Protein AF-A0A060BSV0-F1 (afdb_monomer_lite)

pLDDT: mean 93.33, std 7.47, range [52.94, 98.19]

Sequence (159 aa):
SFEEQTAQYWREWSRRLAVPLEWQEAVIRAAITLKLCTYEETGAIVAAMTTSIPEAAGSGRNWDYRYCWLRDAFFVVRALNSLAEVETMETYLRYLSNIVREVDGEHMQPVYGIGRETHLIERTIDHLPGYRGMGPVRVGNQAYEHFQHDVYGNVVLGA

Foldseek 3Di:
DVVVVVVVVLVVVLVQWQADPPPRVVLSVVLVLQVVQAPQVQLAGFQHPDFQDAPDPQPQNTGGRNWHQLVSLLVSCVSRVVRVNCSSLVSNLNNVVVQCVVCVPPARFRIAHSVRHLDQDKDWDVPDCTDVSRDGTIGGDPSSPDRDPCSVVSNVVSD

Organism: NCBI:txid314008

Radius of gyration: 17.32 Å; chains: 1; bounding box: 43×39×41 Å

Secondary structure (DSSP, 8-state):
-HHHHHHHHHHHHHHTS---STTHHHHHHHHHHHHHTEETTTTEE-S-S-BS--SSTTS----B--SEEHHHHHHHHHHHHTTT--HHHHHHHHHHHHHHHHHTTSPPPSEE-TT--S----EE-TTS--BTTB---EES-GGGG---TTHHHHHHHH-

Structure (mmCIF, N/CA/C/O backbone):
data_AF-A0A060BSV0-F1
#
_entry.id   AF-A0A060BSV0-F1
#
loop_
_atom_site.group_PDB
_atom_site.id
_atom_site.type_symbol
_atom_site.label_atom_id
_atom_site.label_alt_id
_atom_site.label_comp_id
_atom_site.label_asym_id
_atom_site.label_entity_id
_atom_site.label_seq_id
_atom_site.pdbx_PDB_ins_code
_atom_site.Cartn_x
_atom_site.Cartn_y
_atom_site.Cartn_z
_atom_site.occupancy
_atom_site.B_iso_or_equiv
_atom_site.auth_seq_id
_atom_site.auth_comp_id
_atom_site.auth_asym_id
_atom_site.auth_atom_id
_atom_site.pdbx_PDB_model_num
ATOM 1 N N . SER A 1 1 ? -7.191 -17.184 23.109 1.00 94.88 1 SER A N 1
ATOM 2 C CA . SER A 1 1 ? -6.752 -17.771 21.822 1.00 94.88 1 SER A CA 1
ATOM 3 C C . SER A 1 1 ? -6.048 -16.703 20.984 1.00 94.88 1 SER A C 1
ATOM 5 O O . SER A 1 1 ? -6.091 -15.535 21.358 1.00 94.88 1 SER A O 1
ATOM 7 N N . PHE A 1 2 ? -5.396 -17.067 19.871 1.00 96.06 2 PHE A N 1
ATOM 8 C CA . PHE A 1 2 ? -4.847 -16.076 18.928 1.00 96.06 2 PHE A CA 1
ATOM 9 C C . PHE A 1 2 ? -5.951 -15.155 18.381 1.00 96.06 2 PHE A C 1
ATOM 11 O O . PHE A 1 2 ? -5.791 -13.943 18.364 1.00 96.06 2 PHE A O 1
ATOM 18 N N . GLU A 1 3 ? -7.114 -15.725 18.057 1.00 97.56 3 GLU A N 1
ATOM 19 C CA . GLU A 1 3 ? -8.305 -14.981 17.635 1.00 97.56 3 GLU A CA 1
ATOM 20 C C . GLU A 1 3 ? -8.728 -13.909 18.654 1.00 97.56 3 GLU A C 1
ATOM 22 O O . GLU A 1 3 ? -8.953 -12.761 18.277 1.00 97.56 3 GLU A O 1
ATOM 27 N N . GLU A 1 4 ? -8.797 -14.248 19.946 1.00 97.94 4 GLU A N 1
ATOM 28 C CA . GLU A 1 4 ? -9.152 -13.290 21.003 1.00 97.94 4 GLU A CA 1
ATOM 29 C C . GLU A 1 4 ? -8.138 -12.145 21.101 1.00 97.94 4 GLU A C 1
ATOM 31 O O . GLU A 1 4 ? -8.541 -10.991 21.237 1.00 97.94 4 GLU A O 1
ATOM 36 N N . GLN A 1 5 ? -6.840 -12.447 20.981 1.00 98.12 5 GLN A N 1
ATOM 37 C CA . GLN A 1 5 ? -5.776 -11.439 20.991 1.00 98.12 5 GLN A CA 1
ATOM 38 C C . GLN A 1 5 ? -5.871 -10.520 19.769 1.00 98.12 5 GLN A C 1
ATOM 40 O O . GLN A 1 5 ? -5.813 -9.300 19.913 1.00 98.12 5 GLN A O 1
ATOM 45 N N . THR A 1 6 ? -6.096 -11.078 18.574 1.00 96.75 6 THR A N 1
ATOM 46 C CA . THR A 1 6 ? -6.321 -10.298 17.350 1.00 96.75 6 THR A CA 1
ATOM 47 C C . THR A 1 6 ? -7.559 -9.409 17.480 1.00 96.75 6 THR A C 1
ATOM 49 O O . THR A 1 6 ? -7.508 -8.221 17.160 1.00 96.75 6 THR A O 1
ATOM 52 N N . ALA A 1 7 ? -8.671 -9.942 17.990 1.00 97.38 7 ALA A N 1
ATOM 53 C CA . ALA A 1 7 ? -9.895 -9.172 18.191 1.00 97.38 7 ALA A CA 1
ATOM 54 C C . ALA A 1 7 ? -9.712 -8.058 19.233 1.00 97.38 7 ALA A C 1
ATOM 56 O O . ALA A 1 7 ? -10.242 -6.960 19.061 1.00 97.38 7 ALA A O 1
ATOM 57 N N . GLN A 1 8 ? -8.970 -8.325 20.310 1.00 98.12 8 GLN A N 1
ATOM 58 C CA . GLN A 1 8 ? -8.645 -7.330 21.326 1.00 98.12 8 GLN A CA 1
ATOM 59 C C . GLN A 1 8 ? -7.783 -6.204 20.748 1.00 98.12 8 GLN A C 1
ATOM 61 O O . GLN A 1 8 ? -8.163 -5.044 20.898 1.00 98.12 8 GLN A O 1
ATOM 66 N N . TYR A 1 9 ? -6.712 -6.535 20.022 1.00 96.88 9 TYR A N 1
ATOM 67 C CA . TYR A 1 9 ? -5.843 -5.559 19.359 1.00 96.88 9 TYR A CA 1
ATOM 68 C C . TYR A 1 9 ? -6.644 -4.587 18.487 1.00 96.88 9 TYR A C 1
ATOM 70 O O . TYR A 1 9 ? -6.550 -3.373 18.659 1.00 96.88 9 TYR A O 1
ATOM 78 N N . TRP A 1 10 ? -7.498 -5.105 17.596 1.00 97.31 10 TRP A N 1
ATOM 79 C CA . TRP A 1 10 ? -8.274 -4.254 16.690 1.00 97.31 10 TRP A CA 1
ATOM 80 C C . TRP A 1 10 ? -9.298 -3.386 17.418 1.00 97.31 10 TRP A C 1
ATOM 82 O O . TRP A 1 10 ? -9.489 -2.233 17.036 1.00 97.31 10 TRP A O 1
ATOM 92 N N . ARG A 1 11 ? -9.920 -3.897 18.490 1.00 96.69 11 ARG A N 1
ATOM 93 C CA . ARG A 1 11 ? -10.840 -3.113 19.332 1.00 96.69 11 ARG A CA 1
ATOM 94 C C . ARG A 1 11 ? -10.115 -2.006 20.090 1.00 96.69 11 ARG A C 1
ATOM 96 O O . ARG A 1 11 ? -10.651 -0.910 20.226 1.00 96.69 11 ARG A O 1
ATOM 103 N N . GLU A 1 12 ? -8.931 -2.284 20.622 1.00 97.00 12 GLU A N 1
ATOM 104 C CA . GLU A 1 12 ? -8.119 -1.294 21.332 1.00 97.00 12 GLU A CA 1
ATOM 105 C C . GLU A 1 12 ? -7.583 -0.230 20.380 1.00 97.00 12 GLU A C 1
ATOM 107 O O . GLU A 1 12 ? -7.690 0.959 20.675 1.00 97.00 12 GLU A O 1
ATOM 112 N N . TRP A 1 13 ? -7.085 -0.638 19.214 1.00 96.56 13 TRP A N 1
ATOM 113 C CA . TRP A 1 13 ? -6.646 0.282 18.173 1.00 96.56 13 TRP A CA 1
ATOM 114 C C . TRP A 1 13 ? -7.796 1.181 17.702 1.00 96.56 13 TRP A C 1
ATOM 116 O O . TRP A 1 13 ? -7.666 2.403 17.744 1.00 96.56 13 TRP A O 1
ATOM 126 N N . SER A 1 14 ? -8.963 0.615 17.364 1.00 96.44 14 SER A N 1
ATOM 127 C CA . SER A 1 14 ? -10.099 1.406 16.872 1.00 96.44 14 SER A CA 1
ATOM 128 C C . SER A 1 14 ? -10.653 2.380 17.917 1.00 96.44 14 SER A C 1
ATOM 130 O O . SER A 1 14 ? -11.161 3.435 17.555 1.00 96.44 14 SER A O 1
ATOM 132 N N . ARG A 1 15 ? -10.558 2.054 19.217 1.00 95.25 15 ARG A N 1
ATOM 133 C CA . ARG A 1 15 ? -10.989 2.939 20.320 1.00 95.25 15 ARG A CA 1
ATOM 134 C C . ARG A 1 15 ? -10.141 4.202 20.459 1.00 95.25 15 ARG A C 1
ATOM 136 O O . ARG A 1 15 ? -10.609 5.158 21.066 1.00 95.25 15 ARG A O 1
ATOM 143 N N . ARG A 1 16 ? -8.907 4.199 19.948 1.00 95.25 16 ARG A N 1
ATOM 144 C CA . ARG A 1 16 ? -8.011 5.364 19.988 1.00 95.25 16 ARG A CA 1
ATOM 145 C C . ARG A 1 16 ? -8.273 6.356 18.856 1.00 95.25 16 ARG A C 1
ATOM 147 O O . ARG A 1 16 ? -7.746 7.461 18.908 1.00 95.25 16 ARG A O 1
ATOM 154 N N . LEU A 1 17 ? -9.061 5.969 17.852 1.00 96.62 17 LEU A N 1
ATOM 155 C CA . LEU A 1 17 ? -9.355 6.815 16.702 1.00 96.62 17 LEU A CA 1
ATOM 156 C C . LEU A 1 17 ? -10.332 7.938 17.069 1.00 96.62 17 LEU A C 1
ATOM 158 O O . LEU A 1 17 ? -11.335 7.720 17.752 1.00 96.62 17 LEU A O 1
ATOM 162 N N . ALA A 1 18 ? -10.088 9.128 16.528 1.00 96.56 18 ALA A N 1
ATOM 163 C CA . ALA A 1 18 ? -11.005 10.262 16.572 1.00 96.56 18 ALA A CA 1
ATOM 164 C C . ALA A 1 18 ? -12.133 10.086 15.534 1.00 96.56 18 ALA A C 1
ATOM 166 O O . ALA A 1 18 ? -12.179 10.767 14.511 1.00 96.56 18 ALA A O 1
ATOM 167 N N . VAL A 1 19 ? -13.029 9.124 15.772 1.00 95.50 19 VAL A N 1
ATOM 168 C CA . VAL A 1 19 ? -14.128 8.789 14.850 1.00 95.50 19 VAL A CA 1
ATOM 169 C C . VAL A 1 19 ? -15.288 9.7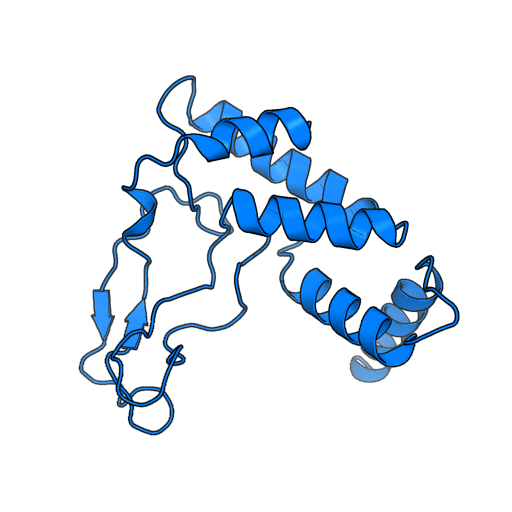93 15.001 1.00 95.50 19 VAL A C 1
ATOM 171 O O . VAL A 1 19 ? -15.715 10.048 16.131 1.00 95.50 19 VAL A O 1
ATOM 174 N N . PRO A 1 20 ? -15.846 10.346 13.903 1.00 92.50 20 PRO A N 1
ATOM 175 C CA . PRO A 1 20 ? -17.036 11.199 13.964 1.00 92.50 20 PRO A CA 1
ATOM 176 C C . PRO A 1 20 ? -18.254 10.440 14.514 1.00 92.50 20 PRO A C 1
ATOM 178 O O . PRO A 1 20 ? -18.309 9.217 14.460 1.00 92.50 20 PRO A O 1
ATOM 181 N N . LEU A 1 21 ? -19.255 11.154 15.040 1.00 93.44 21 LEU A N 1
ATOM 182 C CA . LEU A 1 21 ? -20.487 10.525 15.548 1.00 93.44 21 LEU A CA 1
ATOM 183 C C . LEU A 1 21 ? -21.329 9.893 14.431 1.00 93.44 21 LEU A C 1
ATOM 185 O O . LEU A 1 21 ? -21.964 8.862 14.635 1.00 93.44 21 LEU A O 1
ATOM 189 N N . GLU A 1 22 ? -21.322 10.502 13.249 1.00 95.69 22 GLU A N 1
ATOM 190 C CA . GLU A 1 22 ? -21.991 9.970 12.067 1.00 95.69 22 GLU A CA 1
ATOM 191 C C . GLU A 1 22 ? -21.085 8.965 11.346 1.00 95.69 22 GLU A C 1
ATOM 193 O O . GLU A 1 22 ? -19.870 9.145 11.280 1.00 95.69 22 GLU A O 1
ATOM 198 N N . TRP A 1 23 ? -21.679 7.915 10.772 1.00 95.44 23 TRP A N 1
ATOM 199 C CA . TRP A 1 23 ? -20.979 6.926 9.937 1.00 95.44 23 TRP A CA 1
ATOM 200 C C . TRP A 1 23 ? -19.845 6.154 10.633 1.00 95.44 23 TRP A C 1
ATOM 202 O O . TRP A 1 23 ? -18.967 5.623 9.953 1.00 95.44 23 TRP A O 1
ATOM 212 N N . GLN A 1 24 ? -19.877 6.036 11.967 1.00 96.19 24 GLN A N 1
ATOM 213 C CA . GLN A 1 24 ? -18.834 5.369 12.762 1.00 96.19 24 GLN A CA 1
ATOM 214 C C . GLN A 1 24 ? -18.412 4.010 12.202 1.00 96.19 24 GLN A C 1
ATOM 216 O O . GLN A 1 24 ? -17.224 3.761 12.019 1.00 96.19 24 GLN A O 1
ATOM 221 N N . GLU A 1 25 ? -19.378 3.143 11.895 1.00 96.38 25 GLU A N 1
ATOM 222 C CA . GLU A 1 25 ? -19.104 1.803 11.371 1.00 96.38 25 GLU A CA 1
ATOM 223 C C . GLU A 1 25 ? -18.332 1.852 10.046 1.00 96.38 25 GLU A C 1
ATOM 225 O O . GLU A 1 25 ? -17.330 1.154 9.883 1.00 96.38 25 GLU A O 1
ATOM 230 N N . ALA A 1 26 ? -18.753 2.720 9.123 1.00 97.62 26 ALA A N 1
ATOM 231 C CA . ALA A 1 26 ? -18.107 2.878 7.826 1.00 97.62 26 ALA A CA 1
ATOM 232 C C . ALA A 1 26 ? -16.686 3.445 7.969 1.00 97.62 26 ALA A C 1
ATOM 234 O O . ALA A 1 26 ? -15.758 2.933 7.341 1.00 97.62 26 ALA A O 1
ATOM 235 N N . VAL A 1 27 ? -16.497 4.450 8.832 1.00 97.62 27 VAL A N 1
ATOM 236 C CA . VAL A 1 27 ? -15.183 5.060 9.088 1.00 97.62 27 VAL A CA 1
ATOM 237 C C . VAL A 1 27 ? -14.231 4.059 9.738 1.00 97.62 27 VAL A C 1
ATOM 239 O O . VAL A 1 27 ? -13.109 3.897 9.267 1.00 97.62 27 VAL A O 1
ATOM 242 N N . ILE A 1 28 ? -14.677 3.332 10.767 1.00 97.44 28 ILE A N 1
ATOM 243 C CA . ILE A 1 28 ? -13.863 2.306 11.434 1.00 97.44 28 ILE A CA 1
ATOM 244 C C . ILE A 1 28 ? -13.494 1.199 10.444 1.00 97.44 28 ILE A C 1
ATOM 246 O O . ILE A 1 28 ? -12.335 0.793 10.376 1.00 97.44 28 ILE A O 1
ATOM 250 N N . ARG A 1 29 ? -14.448 0.728 9.630 1.00 97.75 29 ARG A N 1
ATOM 251 C CA . ARG A 1 29 ? -14.188 -0.297 8.611 1.00 97.75 29 ARG A CA 1
ATOM 252 C C . ARG A 1 29 ? -13.154 0.166 7.586 1.00 97.75 29 ARG A C 1
ATOM 254 O O . ARG A 1 29 ? -12.257 -0.611 7.245 1.00 97.75 29 ARG A O 1
ATOM 261 N N . ALA A 1 30 ? -13.268 1.403 7.108 1.00 97.62 30 ALA A N 1
ATOM 262 C CA . ALA A 1 30 ? -12.308 1.993 6.183 1.00 97.62 30 ALA A CA 1
ATOM 263 C C . ALA A 1 30 ? -10.923 2.116 6.831 1.00 97.62 30 ALA A C 1
ATOM 265 O O . ALA A 1 30 ? -9.948 1.643 6.258 1.00 97.62 30 ALA A O 1
ATOM 266 N N . ALA A 1 31 ? -10.841 2.643 8.055 1.00 97.75 31 ALA A N 1
ATOM 267 C CA . ALA A 1 31 ? -9.587 2.794 8.790 1.00 97.75 31 ALA A CA 1
ATOM 268 C C . ALA A 1 31 ? -8.877 1.448 9.015 1.00 97.75 31 ALA A C 1
ATOM 270 O O . ALA A 1 31 ? -7.680 1.339 8.764 1.00 97.75 31 ALA A O 1
ATOM 271 N N . ILE A 1 32 ? -9.613 0.401 9.412 1.00 97.31 32 ILE A N 1
ATOM 272 C CA . ILE A 1 32 ? -9.069 -0.962 9.546 1.00 97.31 32 ILE A CA 1
ATOM 273 C C . ILE A 1 32 ? -8.529 -1.462 8.204 1.00 97.31 32 ILE A C 1
ATOM 275 O O . ILE A 1 32 ? -7.434 -2.011 8.148 1.00 97.31 32 ILE A O 1
ATOM 279 N N . THR A 1 33 ? -9.283 -1.263 7.120 1.00 97.31 33 THR A N 1
ATOM 280 C CA . THR A 1 33 ? -8.874 -1.696 5.774 1.00 97.31 33 THR A CA 1
ATOM 281 C C . THR A 1 33 ? -7.585 -1.002 5.341 1.00 97.31 33 THR A C 1
ATOM 283 O O . THR A 1 33 ? -6.681 -1.660 4.841 1.00 97.31 33 THR A O 1
ATOM 286 N N . LEU A 1 34 ? -7.480 0.305 5.588 1.00 97.25 34 LEU A N 1
ATOM 287 C CA . LEU A 1 34 ? -6.280 1.082 5.304 1.00 97.25 34 LEU A CA 1
ATOM 288 C C . LEU A 1 34 ? -5.082 0.621 6.142 1.00 97.25 34 LEU A C 1
ATOM 290 O O . LEU A 1 34 ? -4.011 0.406 5.586 1.00 97.25 34 LEU A O 1
ATOM 294 N N . LYS A 1 35 ? -5.264 0.399 7.451 1.00 96.38 35 LYS A N 1
ATOM 295 C CA . LYS A 1 35 ? -4.189 -0.107 8.318 1.00 96.38 35 LYS A CA 1
ATOM 296 C C . LYS A 1 35 ? -3.722 -1.506 7.915 1.00 96.38 35 LYS A C 1
ATOM 298 O O . LYS A 1 35 ? -2.534 -1.789 7.992 1.00 96.38 35 LYS A O 1
ATOM 303 N N . LEU A 1 36 ? -4.627 -2.376 7.464 1.00 96.50 36 LEU A N 1
ATOM 304 C CA . LEU A 1 36 ? -4.269 -3.707 6.960 1.00 96.50 36 LEU A CA 1
ATOM 305 C C . LEU A 1 36 ? -3.382 -3.658 5.706 1.00 96.50 36 LEU A C 1
ATOM 307 O O . LEU A 1 36 ? -2.679 -4.626 5.431 1.00 96.50 36 LEU A O 1
ATOM 311 N N . CYS A 1 37 ? -3.392 -2.552 4.956 1.00 97.44 37 CYS A N 1
ATOM 312 C CA . CYS A 1 37 ? -2.488 -2.353 3.825 1.00 97.44 37 CYS A CA 1
ATOM 313 C C . CYS A 1 37 ? -1.068 -1.929 4.243 1.00 97.44 37 CYS A C 1
ATOM 315 O O . CYS A 1 37 ? -0.193 -1.841 3.381 1.00 97.44 37 CYS A O 1
ATOM 317 N N . THR A 1 38 ? -0.815 -1.676 5.529 1.00 96.12 38 THR A N 1
ATOM 318 C CA . THR A 1 38 ? 0.509 -1.295 6.032 1.00 96.12 38 THR A CA 1
ATOM 319 C C . THR A 1 38 ? 1.357 -2.532 6.327 1.00 96.12 38 THR A C 1
ATOM 321 O O . THR A 1 38 ? 0.972 -3.401 7.108 1.00 96.12 38 THR A O 1
ATOM 324 N N . TYR A 1 39 ? 2.552 -2.590 5.744 1.00 96.19 39 TYR A N 1
ATOM 325 C CA . TYR A 1 39 ? 3.585 -3.563 6.082 1.00 96.19 39 TYR A CA 1
ATOM 32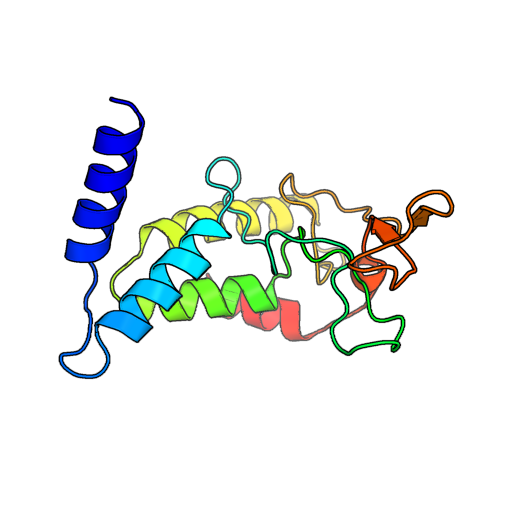6 C C . TYR A 1 39 ? 4.486 -2.989 7.181 1.00 96.19 39 TYR A C 1
ATOM 328 O O . TYR A 1 39 ? 5.388 -2.197 6.910 1.00 96.19 39 TYR A O 1
ATOM 336 N N . GLU A 1 40 ? 4.222 -3.363 8.435 1.00 92.25 40 GLU A N 1
ATOM 337 C CA . GLU A 1 40 ? 4.804 -2.712 9.623 1.00 92.25 40 GLU A CA 1
ATOM 338 C C . GLU A 1 40 ? 6.342 -2.760 9.684 1.00 92.25 40 GLU A C 1
ATOM 340 O O . GLU A 1 40 ? 6.962 -1.828 10.194 1.00 92.25 40 GLU A O 1
ATOM 345 N N . GLU A 1 41 ? 6.972 -3.807 9.141 1.00 93.81 41 GLU A N 1
ATOM 346 C CA . GLU A 1 41 ? 8.430 -3.982 9.207 1.00 93.81 41 GLU A CA 1
ATOM 347 C C . GLU A 1 41 ? 9.185 -2.888 8.436 1.00 93.81 41 GLU A C 1
ATOM 349 O O . GLU A 1 41 ? 10.200 -2.379 8.917 1.00 93.81 41 GLU A O 1
ATOM 354 N N . THR A 1 42 ? 8.686 -2.492 7.260 1.00 96.19 42 THR A N 1
ATOM 355 C CA . THR A 1 42 ? 9.324 -1.450 6.438 1.00 96.19 42 THR A CA 1
ATOM 356 C C . THR A 1 42 ? 8.599 -0.112 6.490 1.00 96.19 42 THR A C 1
ATOM 358 O O . THR A 1 42 ? 9.243 0.910 6.270 1.00 96.19 42 THR A O 1
ATOM 361 N N . GLY A 1 43 ? 7.295 -0.109 6.787 1.00 96.12 43 GLY A N 1
ATOM 362 C CA . GLY A 1 43 ? 6.406 1.051 6.693 1.00 96.12 43 GLY A CA 1
ATOM 363 C C . GLY A 1 43 ? 5.766 1.254 5.315 1.00 96.12 43 GLY A C 1
ATOM 364 O O . GLY A 1 43 ? 5.101 2.265 5.097 1.00 96.12 43 GLY A O 1
ATOM 365 N N . ALA A 1 44 ? 5.957 0.322 4.375 1.00 97.56 44 ALA A N 1
ATOM 366 C CA . ALA A 1 44 ? 5.303 0.372 3.069 1.00 97.56 44 ALA A CA 1
ATOM 367 C C . ALA A 1 44 ? 3.776 0.257 3.207 1.00 97.56 44 ALA A C 1
ATOM 369 O O . ALA A 1 44 ? 3.282 -0.527 4.016 1.00 97.56 44 ALA A O 1
ATOM 370 N N . ILE A 1 45 ? 3.024 0.978 2.374 1.00 98.06 45 ILE A N 1
ATOM 371 C CA . ILE A 1 45 ? 1.559 0.885 2.319 1.00 98.06 45 ILE A CA 1
ATOM 372 C C . ILE A 1 45 ? 1.168 0.424 0.920 1.00 98.06 45 ILE A C 1
ATOM 374 O O . ILE A 1 45 ? 1.362 1.153 -0.052 1.00 98.06 45 ILE A O 1
ATOM 378 N N . VAL A 1 46 ? 0.643 -0.795 0.800 1.00 98.19 46 VAL A N 1
ATOM 379 C CA . VAL A 1 46 ? 0.275 -1.356 -0.506 1.00 98.19 46 VAL A CA 1
ATOM 380 C C . VAL A 1 46 ? -1.027 -0.751 -1.022 1.00 98.19 46 VAL A C 1
ATOM 382 O O . VAL A 1 46 ? -1.955 -0.507 -0.252 1.00 98.19 46 VAL A O 1
ATOM 385 N N . ALA A 1 47 ? -1.131 -0.564 -2.338 1.00 97.19 47 ALA A N 1
ATOM 386 C CA . ALA A 1 47 ? -2.364 -0.071 -2.953 1.00 97.19 47 ALA A CA 1
ATOM 387 C C . ALA A 1 47 ? -3.546 -1.040 -2.729 1.00 97.19 47 ALA A C 1
ATOM 389 O O . ALA A 1 47 ? -4.670 -0.608 -2.479 1.00 97.19 47 ALA A O 1
ATOM 390 N N . ALA A 1 48 ? -3.293 -2.356 -2.759 1.00 96.31 48 ALA A N 1
ATOM 391 C CA . ALA A 1 48 ? -4.229 -3.379 -2.295 1.00 96.31 48 ALA A CA 1
ATOM 392 C C . ALA A 1 48 ? -3.517 -4.692 -1.927 1.00 96.31 48 ALA A C 1
ATOM 394 O O . ALA A 1 48 ? -2.500 -5.060 -2.507 1.00 96.31 48 ALA A O 1
ATOM 395 N N . MET A 1 49 ? -4.122 -5.490 -1.041 1.00 94.81 49 MET A N 1
ATOM 396 C CA . MET A 1 49 ? -3.628 -6.829 -0.663 1.00 94.81 49 MET A CA 1
ATOM 397 C C . MET A 1 49 ? -3.865 -7.909 -1.738 1.00 94.81 49 MET A C 1
ATOM 399 O O . MET A 1 49 ? -3.848 -9.106 -1.450 1.00 94.81 49 MET A O 1
ATOM 403 N N . THR A 1 50 ? -4.138 -7.514 -2.981 1.00 95.44 50 THR A N 1
ATOM 404 C CA . THR A 1 50 ? -4.553 -8.432 -4.045 1.00 95.44 50 THR A CA 1
ATOM 405 C C . THR A 1 50 ? -3.770 -8.188 -5.320 1.00 95.44 50 THR A C 1
ATOM 407 O O . THR A 1 50 ? -3.312 -7.083 -5.597 1.00 95.44 50 THR A O 1
ATOM 410 N N . THR A 1 51 ? -3.640 -9.248 -6.105 1.00 96.44 51 THR A N 1
ATOM 411 C CA . THR A 1 51 ? -3.122 -9.194 -7.465 1.00 96.44 51 THR A CA 1
ATOM 412 C C . THR A 1 51 ? -4.148 -9.792 -8.409 1.00 96.44 51 THR A C 1
ATOM 414 O O . THR A 1 51 ? -4.860 -10.728 -8.039 1.00 96.44 51 THR A O 1
ATOM 417 N N . SER A 1 52 ? -4.204 -9.279 -9.636 1.00 96.88 52 SER A N 1
ATOM 418 C CA . SER A 1 52 ? -4.941 -9.899 -10.737 1.00 96.88 52 SER A CA 1
ATOM 419 C C . SER A 1 52 ? -6.454 -10.009 -10.551 1.00 96.88 52 SER A C 1
ATOM 421 O O . SER A 1 52 ? -7.110 -10.800 -11.234 1.00 96.88 52 SER A O 1
ATOM 423 N N . ILE A 1 53 ? -7.025 -9.208 -9.650 1.00 96.38 53 ILE A N 1
ATOM 424 C CA . ILE A 1 53 ? -8.470 -9.006 -9.588 1.00 96.38 53 ILE A CA 1
ATOM 425 C C . ILE A 1 53 ? -8.825 -7.929 -10.624 1.00 96.38 53 ILE A C 1
ATOM 427 O O . ILE A 1 53 ? -8.210 -6.863 -10.607 1.00 96.38 53 ILE A O 1
ATOM 431 N N . PRO A 1 54 ? -9.775 -8.193 -11.538 1.00 95.31 54 PRO A N 1
ATOM 432 C CA . PRO A 1 54 ? -10.130 -7.252 -12.590 1.00 95.31 54 PRO A CA 1
ATOM 433 C C . PRO A 1 54 ? -10.749 -5.981 -12.019 1.00 95.31 54 PRO A C 1
ATOM 435 O O . PRO A 1 54 ? -11.721 -6.056 -11.267 1.00 95.31 54 PRO A O 1
ATOM 438 N N . GLU A 1 55 ? -10.271 -4.819 -12.466 1.00 93.75 55 GLU A N 1
ATOM 439 C CA . GLU A 1 55 ? -10.946 -3.543 -12.189 1.00 93.75 55 GLU A CA 1
ATOM 440 C C . GLU A 1 55 ? -12.377 -3.515 -12.752 1.00 93.75 55 GLU A C 1
ATOM 442 O O . GLU A 1 55 ? -13.287 -2.925 -12.173 1.00 93.75 55 GLU A O 1
ATOM 447 N N . ALA A 1 56 ? -12.576 -4.169 -13.898 1.00 94.69 56 ALA A N 1
ATOM 448 C CA . ALA A 1 56 ? -13.872 -4.360 -14.532 1.00 94.69 56 ALA A CA 1
ATOM 449 C C . ALA A 1 56 ? -13.925 -5.729 -15.218 1.00 94.69 56 ALA A C 1
ATOM 451 O O . ALA A 1 56 ? -12.939 -6.175 -15.815 1.00 94.69 56 ALA A O 1
ATOM 452 N N . ALA A 1 57 ? -15.081 -6.393 -15.156 1.00 95.31 57 ALA A N 1
ATOM 453 C CA . ALA A 1 57 ? -15.257 -7.728 -15.720 1.00 95.31 57 ALA A CA 1
ATOM 454 C C . ALA A 1 57 ? -14.874 -7.773 -17.211 1.00 95.31 57 ALA A C 1
ATOM 456 O O . ALA A 1 57 ? -15.297 -6.926 -17.994 1.00 95.31 57 ALA A O 1
ATOM 457 N N . GLY A 1 58 ? -14.053 -8.757 -17.594 1.00 93.31 58 GLY A N 1
ATOM 458 C CA . GLY A 1 58 ? -13.621 -8.964 -18.983 1.00 93.31 58 GLY A CA 1
ATOM 459 C C . GLY A 1 58 ? -12.671 -7.904 -19.560 1.00 93.31 58 GLY A C 1
ATOM 460 O O . GLY A 1 58 ? -12.346 -7.974 -20.739 1.00 93.31 58 GLY A O 1
ATOM 461 N N . SER A 1 59 ? -12.208 -6.934 -18.766 1.00 95.06 59 SER A N 1
ATOM 462 C CA . SER A 1 59 ? -11.364 -5.834 -19.265 1.00 95.06 59 SER A CA 1
ATOM 463 C C . SER A 1 59 ? -9.889 -6.198 -19.472 1.00 95.06 59 SER A C 1
ATOM 465 O O . SER A 1 59 ? -9.166 -5.459 -20.135 1.00 95.06 59 SER A O 1
ATOM 467 N N . GLY A 1 60 ? -9.412 -7.283 -18.853 1.00 94.25 60 GLY A N 1
ATOM 468 C CA . GLY A 1 60 ? -7.986 -7.630 -18.797 1.00 94.25 60 GLY A CA 1
ATOM 469 C C . GLY A 1 60 ? -7.134 -6.689 -17.928 1.00 94.25 60 GLY A C 1
ATOM 470 O O . GLY A 1 60 ? -5.908 -6.840 -17.870 1.00 94.25 60 GLY A O 1
ATOM 471 N N . ARG A 1 61 ? -7.772 -5.730 -17.241 1.00 95.25 61 ARG A N 1
ATOM 472 C CA . ARG A 1 61 ? -7.170 -4.768 -16.308 1.00 95.25 61 ARG A CA 1
ATOM 473 C C . ARG A 1 61 ? -6.983 -5.413 -14.934 1.00 95.25 61 ARG A C 1
ATOM 475 O O . ARG A 1 61 ? -7.706 -5.119 -13.986 1.00 95.25 61 ARG A O 1
ATOM 482 N N . ASN A 1 62 ? -6.034 -6.343 -14.880 1.00 96.50 62 ASN A N 1
ATOM 483 C CA . ASN A 1 62 ? -5.802 -7.263 -13.766 1.00 96.50 62 ASN A CA 1
ATOM 484 C C . ASN A 1 62 ? -4.397 -7.053 -13.173 1.00 96.50 62 ASN A C 1
ATOM 486 O O . ASN A 1 62 ? -3.597 -7.986 -13.123 1.00 96.50 62 ASN A O 1
ATOM 490 N N . TRP A 1 63 ? -4.037 -5.821 -12.817 1.00 97.00 63 TRP A N 1
ATOM 491 C CA . TRP A 1 63 ? -2.688 -5.522 -12.327 1.00 97.00 63 TRP A CA 1
ATOM 492 C C . TRP A 1 63 ? -2.414 -6.104 -10.935 1.00 97.00 63 TRP A C 1
ATOM 494 O O . TRP A 1 63 ? -3.324 -6.478 -10.189 1.00 97.00 63 TRP A O 1
ATOM 504 N N . ASP A 1 64 ? -1.133 -6.192 -10.590 1.00 97.75 64 ASP A N 1
ATOM 505 C CA . ASP A 1 64 ? -0.690 -6.489 -9.232 1.00 97.75 64 ASP A CA 1
ATOM 506 C C . ASP A 1 64 ? -0.615 -5.182 -8.428 1.00 97.75 64 ASP A C 1
ATOM 508 O O . ASP A 1 64 ? 0.141 -4.268 -8.776 1.00 97.75 64 ASP A O 1
ATOM 512 N N . TYR A 1 65 ? -1.429 -5.085 -7.374 1.00 97.12 65 TYR A N 1
ATOM 513 C CA . TYR A 1 65 ? -1.546 -3.894 -6.525 1.00 97.12 65 TYR A CA 1
ATOM 514 C C . TYR A 1 65 ? -0.836 -4.045 -5.177 1.00 97.12 65 TYR A C 1
ATOM 516 O O . TYR A 1 65 ? -0.937 -3.163 -4.325 1.00 97.12 65 TYR A O 1
ATOM 524 N N . ARG A 1 66 ? -0.068 -5.123 -4.978 1.00 97.62 66 ARG A N 1
ATOM 525 C CA . ARG A 1 66 ? 0.645 -5.409 -3.719 1.00 97.62 66 ARG A CA 1
ATOM 526 C C . ARG A 1 66 ? 1.924 -4.580 -3.539 1.00 97.62 66 ARG A C 1
ATOM 528 O O . ARG A 1 66 ? 2.849 -5.004 -2.853 1.00 97.62 66 ARG A O 1
ATOM 535 N N . TYR A 1 67 ? 1.978 -3.410 -4.164 1.00 98.06 67 TYR A N 1
ATOM 536 C CA . TYR A 1 67 ? 3.124 -2.511 -4.189 1.00 98.06 67 TYR A CA 1
ATOM 537 C C . TYR A 1 67 ? 2.762 -1.157 -3.586 1.00 98.06 67 TYR A C 1
ATOM 539 O O . TYR A 1 67 ? 1.593 -0.762 -3.569 1.00 98.06 67 TYR A O 1
ATOM 547 N N . CYS A 1 68 ? 3.775 -0.448 -3.100 1.00 97.75 68 CYS A N 1
ATOM 548 C CA . CYS A 1 68 ? 3.631 0.854 -2.472 1.00 97.75 68 CYS A CA 1
ATOM 549 C C . CYS A 1 68 ? 3.711 1.959 -3.523 1.00 97.75 68 CYS A C 1
ATOM 551 O O . CYS A 1 68 ? 4.799 2.356 -3.942 1.00 97.75 68 CYS A O 1
ATOM 553 N N . TRP A 1 69 ? 2.552 2.469 -3.934 1.00 96.50 69 TRP A N 1
ATOM 554 C CA . TRP A 1 69 ? 2.455 3.707 -4.701 1.00 96.50 69 TRP A CA 1
ATOM 555 C C . TRP A 1 69 ? 2.612 4.898 -3.760 1.00 96.50 69 TRP A C 1
ATOM 557 O O . TRP A 1 69 ? 1.820 5.056 -2.834 1.00 96.50 69 TRP A O 1
ATOM 567 N N . LEU A 1 70 ? 3.606 5.756 -3.998 1.00 94.75 70 LEU A N 1
ATOM 568 C CA . LEU A 1 70 ? 3.925 6.856 -3.075 1.00 94.75 70 LEU A CA 1
ATOM 569 C C . LEU A 1 70 ? 2.760 7.845 -2.904 1.00 94.75 70 LEU A C 1
ATOM 571 O O . LEU A 1 70 ? 2.522 8.363 -1.814 1.00 94.75 70 LEU A O 1
ATOM 575 N N . ARG A 1 71 ? 1.991 8.068 -3.974 1.00 94.81 71 ARG A N 1
ATOM 576 C CA . ARG A 1 71 ? 0.768 8.881 -3.942 1.00 94.81 71 ARG A CA 1
ATOM 577 C C . ARG A 1 71 ? -0.328 8.247 -3.087 1.00 94.81 71 ARG A C 1
ATOM 579 O O . ARG A 1 71 ? -0.938 8.921 -2.261 1.00 94.81 71 ARG A O 1
ATOM 586 N N . ASP A 1 72 ? -0.584 6.963 -3.289 1.00 95.75 72 ASP A N 1
ATOM 587 C CA . ASP A 1 72 ? -1.660 6.249 -2.605 1.00 95.75 72 ASP A CA 1
ATOM 588 C C . ASP A 1 72 ? -1.342 6.148 -1.109 1.00 95.75 72 ASP A C 1
ATOM 590 O O . ASP A 1 72 ? -2.182 6.479 -0.273 1.00 95.75 72 ASP A O 1
ATOM 594 N N . ALA A 1 73 ? -0.093 5.811 -0.771 1.00 95.69 73 ALA A N 1
ATOM 595 C CA . ALA A 1 73 ? 0.405 5.783 0.600 1.00 95.69 73 ALA A CA 1
ATOM 596 C C . ALA A 1 73 ? 0.257 7.147 1.298 1.00 95.69 73 ALA A C 1
ATOM 598 O O . ALA A 1 73 ? -0.217 7.209 2.433 1.00 95.69 73 ALA A O 1
ATOM 599 N N . PHE A 1 74 ? 0.561 8.250 0.603 1.00 93.62 74 PHE A N 1
ATOM 600 C CA . PHE A 1 74 ? 0.324 9.601 1.119 1.00 93.62 74 PHE A CA 1
ATOM 601 C C . PHE A 1 74 ? -1.157 9.850 1.456 1.00 93.62 74 PHE A C 1
ATOM 603 O O . PHE A 1 74 ? -1.468 10.373 2.529 1.00 93.62 74 PHE A O 1
ATOM 610 N N . PHE A 1 75 ? -2.093 9.447 0.589 1.00 94.50 75 PHE A N 1
ATOM 611 C CA . PHE A 1 75 ? -3.522 9.594 0.880 1.00 94.50 75 PHE A CA 1
ATOM 612 C C . PHE A 1 75 ? -3.986 8.726 2.050 1.00 94.50 75 PHE A C 1
ATOM 614 O O . PHE A 1 75 ? -4.802 9.189 2.850 1.00 94.50 75 PHE A O 1
ATOM 621 N N . VAL A 1 76 ? -3.447 7.512 2.191 1.00 96.31 76 VAL A N 1
ATOM 622 C CA . VAL A 1 76 ? -3.721 6.646 3.346 1.00 96.31 76 VAL A CA 1
ATOM 623 C C . VAL A 1 76 ? -3.253 7.298 4.642 1.00 96.31 76 VAL A C 1
ATOM 625 O O . VAL A 1 76 ? -4.043 7.420 5.579 1.00 96.31 76 VAL A O 1
ATOM 628 N N . VAL A 1 77 ? -2.010 7.782 4.681 1.00 94.94 77 VAL A N 1
ATOM 629 C CA . VAL A 1 77 ? -1.453 8.481 5.847 1.00 94.94 77 VAL A CA 1
ATOM 630 C C . VAL A 1 77 ? -2.291 9.706 6.193 1.00 94.94 77 VAL A C 1
ATOM 632 O O . VAL A 1 77 ? -2.674 9.887 7.346 1.00 94.94 77 VAL A O 1
ATOM 635 N N . ARG A 1 78 ? -2.662 10.519 5.199 1.00 94.25 78 ARG A N 1
ATOM 636 C CA . ARG A 1 78 ? -3.518 11.690 5.419 1.00 94.25 78 ARG A CA 1
ATOM 637 C C . ARG A 1 78 ? -4.884 11.308 6.000 1.00 94.25 78 ARG A C 1
ATOM 639 O O . ARG A 1 78 ? -5.374 11.998 6.895 1.00 94.25 78 ARG A O 1
ATOM 646 N N . ALA A 1 79 ? -5.499 10.233 5.508 1.00 95.75 79 ALA A N 1
ATOM 647 C CA . ALA A 1 79 ? -6.7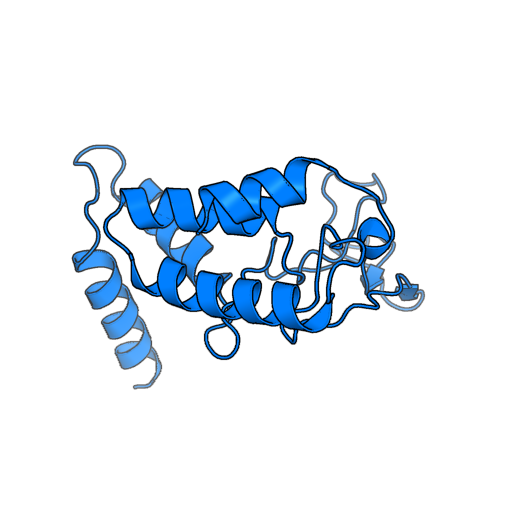82 9.751 6.009 1.00 95.75 79 ALA A CA 1
ATOM 648 C C . ALA A 1 79 ? -6.677 9.247 7.459 1.00 95.75 79 ALA A C 1
ATOM 650 O O . ALA A 1 79 ? -7.487 9.639 8.297 1.00 95.75 79 ALA A O 1
ATOM 651 N N . LEU A 1 80 ? -5.662 8.443 7.783 1.00 96.19 80 LEU A N 1
ATOM 652 C CA . LEU A 1 80 ? -5.452 7.905 9.132 1.00 96.19 80 LEU A CA 1
ATOM 653 C C . LEU A 1 80 ? -5.061 8.992 10.147 1.00 96.19 80 LEU A C 1
ATOM 655 O O . LEU A 1 80 ? -5.629 9.040 11.240 1.00 96.19 80 LEU A O 1
ATOM 659 N N . ASN A 1 81 ? -4.222 9.951 9.748 1.00 94.62 81 ASN A N 1
ATOM 660 C CA . ASN A 1 81 ? -3.891 11.119 10.567 1.00 94.62 81 ASN A CA 1
ATOM 661 C C . ASN A 1 81 ? -5.128 11.958 10.913 1.00 94.62 81 ASN A C 1
ATOM 663 O O . ASN A 1 81 ? -5.239 12.465 12.028 1.00 94.62 81 ASN A O 1
ATOM 667 N N . SER A 1 82 ? -6.091 12.082 9.988 1.00 95.19 82 SER A N 1
ATOM 668 C CA . SER A 1 82 ? -7.352 12.792 10.258 1.00 95.19 82 SER A CA 1
ATOM 669 C C . SER A 1 82 ? -8.204 12.125 11.349 1.00 95.19 82 SER A C 1
ATOM 671 O O . SER A 1 82 ? -9.070 12.773 11.932 1.00 95.19 82 SER A O 1
ATOM 673 N N . LEU A 1 83 ? -7.913 10.859 11.666 1.00 96.38 83 LEU A N 1
ATOM 674 C CA . LEU A 1 83 ? -8.521 10.074 12.739 1.00 96.38 83 LEU A CA 1
ATOM 675 C C . LEU A 1 83 ? -7.603 9.955 13.971 1.00 96.38 83 LEU A C 1
ATOM 677 O O . LEU A 1 83 ? -7.830 9.083 14.807 1.00 96.38 83 LEU A O 1
ATOM 681 N N . ALA A 1 84 ? -6.587 10.816 14.098 1.00 94.19 84 ALA A N 1
ATOM 682 C CA . ALA A 1 84 ? -5.588 10.803 15.172 1.00 94.19 84 ALA A CA 1
ATOM 683 C C . ALA A 1 84 ? -4.737 9.515 15.257 1.00 94.19 84 ALA A C 1
ATOM 685 O O . ALA A 1 84 ? -4.170 9.208 16.307 1.00 94.19 84 ALA A O 1
ATOM 686 N N . GLU A 1 85 ? -4.610 8.769 14.156 1.00 93.81 85 GLU A N 1
ATOM 687 C CA . GLU A 1 85 ? -3.678 7.644 14.046 1.00 93.81 85 GLU A CA 1
ATOM 688 C C . GLU A 1 85 ? -2.373 8.119 13.406 1.00 93.81 85 GLU A C 1
ATOM 690 O O . GLU A 1 85 ? -2.330 8.381 12.210 1.00 93.81 85 GLU A O 1
ATOM 695 N N . VAL A 1 86 ? -1.333 8.290 14.227 1.00 90.25 86 VAL A N 1
ATOM 696 C CA . VAL A 1 86 ? -0.049 8.892 13.814 1.00 90.25 86 VAL A CA 1
ATOM 697 C C . VAL A 1 86 ? 1.067 7.868 13.591 1.00 90.25 86 VAL A C 1
ATOM 699 O O . VAL A 1 86 ? 2.057 8.156 12.927 1.00 90.25 86 VAL A O 1
ATOM 702 N N . GLU A 1 87 ? 0.908 6.649 14.107 1.00 90.81 87 GLU A N 1
ATOM 703 C CA . GLU A 1 87 ? 1.919 5.587 14.027 1.00 90.81 87 GLU A CA 1
ATOM 704 C C . GLU A 1 87 ? 2.185 5.163 12.571 1.00 90.81 87 GLU A C 1
ATOM 706 O O . GLU A 1 87 ? 3.333 4.947 12.164 1.00 90.81 87 GLU A O 1
ATOM 711 N N . THR A 1 88 ? 1.133 5.116 11.745 1.00 90.12 88 THR A N 1
ATOM 712 C CA . THR A 1 88 ? 1.271 4.814 10.313 1.00 90.12 88 THR A CA 1
ATOM 713 C C . THR A 1 88 ? 2.065 5.898 9.573 1.00 90.12 88 THR A C 1
ATOM 715 O O . THR A 1 88 ? 2.826 5.588 8.659 1.00 90.12 88 THR A O 1
ATOM 718 N N . MET A 1 89 ? 1.954 7.169 9.980 1.00 90.69 89 MET A N 1
ATOM 719 C CA . MET A 1 89 ? 2.741 8.260 9.394 1.00 90.69 89 MET A CA 1
ATOM 720 C C . MET A 1 89 ? 4.232 8.098 9.692 1.00 90.69 89 MET A C 1
ATOM 722 O O . MET A 1 89 ? 5.051 8.198 8.782 1.00 90.69 89 MET A O 1
ATOM 726 N N . GLU A 1 90 ? 4.594 7.834 10.948 1.00 91.38 90 GLU A N 1
ATOM 727 C CA . GLU A 1 90 ? 5.997 7.699 11.360 1.00 91.38 90 GLU A CA 1
ATOM 728 C C . GLU A 1 90 ? 6.700 6.539 10.643 1.00 91.38 90 GLU A C 1
ATOM 730 O O . GLU A 1 90 ? 7.851 6.653 10.209 1.00 91.38 90 GLU A O 1
ATOM 735 N N . THR A 1 91 ? 6.002 5.413 10.498 1.00 93.50 91 THR A N 1
ATOM 736 C CA . THR A 1 91 ? 6.518 4.234 9.793 1.00 93.50 91 THR A CA 1
ATOM 737 C C . THR A 1 91 ? 6.635 4.485 8.290 1.00 93.50 91 THR A C 1
ATOM 739 O O . THR A 1 91 ? 7.688 4.202 7.714 1.00 93.50 91 THR A O 1
ATOM 742 N N . TYR A 1 92 ? 5.635 5.109 7.663 1.00 94.38 92 TYR A N 1
ATOM 743 C CA . TYR A 1 92 ? 5.709 5.500 6.253 1.00 94.38 92 TYR A CA 1
ATOM 744 C C . TYR A 1 92 ? 6.819 6.525 5.975 1.00 94.38 92 TYR A C 1
ATOM 746 O O . TYR A 1 92 ? 7.551 6.404 4.994 1.00 94.38 92 TYR A O 1
ATOM 754 N N . LEU A 1 93 ? 7.017 7.510 6.852 1.00 92.94 93 LEU A N 1
ATOM 755 C CA . LEU A 1 93 ? 8.104 8.479 6.712 1.00 92.94 93 LEU A CA 1
ATOM 756 C C . LEU A 1 93 ? 9.482 7.824 6.765 1.00 92.94 93 LEU A C 1
ATOM 758 O O . LEU A 1 93 ? 10.389 8.229 6.035 1.00 92.94 93 LEU A O 1
ATOM 762 N N . ARG A 1 94 ? 9.642 6.784 7.588 1.00 93.88 94 ARG A N 1
ATOM 763 C CA . ARG A 1 94 ? 10.862 5.971 7.620 1.00 93.88 94 ARG A CA 1
ATOM 764 C C . ARG A 1 94 ? 11.070 5.230 6.301 1.00 93.88 94 ARG A C 1
ATOM 766 O O . ARG A 1 94 ? 12.177 5.267 5.764 1.00 93.88 94 ARG A O 1
ATOM 773 N N . TYR A 1 95 ? 10.019 4.602 5.775 1.00 95.69 95 TYR A N 1
ATOM 774 C CA . TYR A 1 95 ? 10.037 3.944 4.468 1.00 95.69 95 TYR A CA 1
ATOM 775 C C . TYR A 1 95 ? 10.480 4.912 3.362 1.00 95.69 95 TYR A C 1
ATOM 777 O O . TYR A 1 95 ? 11.439 4.646 2.636 1.00 95.69 95 TYR A O 1
ATOM 785 N N . LEU A 1 96 ? 9.840 6.081 3.298 1.00 93.94 96 LEU A N 1
ATOM 786 C CA . LEU A 1 96 ? 10.113 7.101 2.294 1.00 93.94 96 LEU A CA 1
ATOM 787 C C . LEU A 1 96 ? 11.519 7.694 2.423 1.00 93.94 96 LEU A C 1
ATOM 789 O O . LEU A 1 96 ? 12.219 7.848 1.427 1.00 93.94 96 LEU A O 1
ATOM 793 N N . SER A 1 97 ? 11.960 7.984 3.648 1.00 92.31 97 SER A N 1
ATOM 794 C CA . SER A 1 97 ? 13.307 8.504 3.908 1.00 92.31 97 SER A CA 1
ATOM 795 C C . SER A 1 97 ? 14.387 7.536 3.436 1.00 92.31 97 SER A C 1
ATOM 797 O O . SER A 1 97 ? 15.422 7.960 2.929 1.00 92.31 97 SER A O 1
ATOM 799 N N . ASN A 1 98 ? 14.152 6.232 3.578 1.00 94.19 98 ASN A N 1
ATOM 800 C CA . ASN A 1 98 ? 15.068 5.221 3.071 1.00 94.19 98 ASN A CA 1
ATOM 801 C C . ASN A 1 98 ? 15.105 5.196 1.537 1.00 94.19 98 ASN A C 1
ATOM 803 O O . ASN A 1 98 ? 16.196 5.182 0.978 1.00 94.19 98 ASN A O 1
ATOM 807 N N . ILE A 1 99 ? 13.950 5.285 0.867 1.00 93.88 99 ILE A N 1
ATOM 808 C CA . ILE A 1 99 ? 13.889 5.410 -0.601 1.00 93.88 99 ILE A CA 1
ATOM 809 C C . ILE A 1 99 ? 14.663 6.642 -1.072 1.00 93.88 99 ILE A C 1
ATOM 811 O O . ILE A 1 99 ? 15.494 6.539 -1.966 1.00 93.88 99 ILE A O 1
ATOM 815 N N . VAL A 1 100 ? 14.428 7.807 -0.459 1.00 91.44 100 VAL A N 1
ATOM 816 C CA . VAL A 1 100 ? 15.111 9.060 -0.825 1.00 91.44 100 VAL A CA 1
ATOM 817 C C . VAL A 1 100 ? 16.632 8.910 -0.734 1.00 91.44 100 VAL A C 1
ATOM 819 O O . VAL A 1 100 ? 17.350 9.404 -1.599 1.00 91.44 100 VAL A O 1
ATOM 822 N N . ARG A 1 101 ? 17.127 8.210 0.293 1.00 90.75 101 ARG A N 1
ATOM 823 C CA . ARG A 1 101 ? 18.563 7.944 0.478 1.00 90.75 101 ARG A CA 1
ATOM 824 C C . ARG A 1 101 ? 19.128 6.968 -0.551 1.00 90.75 101 ARG A C 1
ATOM 826 O O . ARG A 1 101 ? 20.292 7.097 -0.900 1.00 90.75 101 ARG A O 1
ATOM 833 N N . GLU A 1 102 ? 18.337 5.999 -0.999 1.00 91.19 102 GLU A N 1
ATOM 834 C CA . GLU A 1 102 ? 18.744 4.998 -1.994 1.00 91.19 102 GLU A CA 1
ATOM 835 C C . GLU A 1 102 ? 18.736 5.548 -3.423 1.00 91.19 102 GLU A C 1
ATOM 837 O O . GLU A 1 102 ? 19.568 5.148 -4.229 1.00 91.19 102 GLU A O 1
ATOM 842 N N . VAL A 1 103 ? 17.817 6.469 -3.727 1.00 87.56 103 VAL A N 1
ATOM 843 C CA . VAL A 1 103 ? 17.705 7.121 -5.040 1.00 87.56 103 VAL A CA 1
ATOM 844 C C . VAL A 1 103 ? 18.835 8.137 -5.278 1.00 87.56 103 VAL A C 1
ATOM 846 O O . VAL A 1 103 ? 19.141 8.428 -6.424 1.00 87.56 103 VAL A O 1
ATOM 849 N N . ASP A 1 104 ? 19.451 8.687 -4.225 1.00 83.19 104 ASP A N 1
ATOM 850 C CA . ASP A 1 104 ? 20.627 9.583 -4.289 1.00 83.19 104 ASP A CA 1
ATOM 851 C C . ASP A 1 104 ? 20.537 10.708 -5.350 1.00 83.19 104 ASP A C 1
ATOM 853 O O . ASP A 1 104 ? 21.474 11.006 -6.087 1.00 83.19 104 ASP A O 1
ATOM 857 N N . GLY A 1 105 ? 19.365 11.346 -5.452 1.00 76.50 105 GLY A N 1
ATOM 858 C CA . GLY A 1 105 ? 19.120 12.444 -6.397 1.00 76.50 105 GLY A CA 1
ATOM 859 C C . GLY A 1 105 ? 18.728 12.017 -7.817 1.00 76.50 105 GLY A C 1
ATOM 860 O O . GLY A 1 105 ? 18.466 12.883 -8.654 1.00 76.50 105 GLY A O 1
ATOM 861 N N . GLU A 1 106 ? 18.633 10.715 -8.086 1.00 83.19 106 GLU A N 1
ATOM 862 C CA . GLU A 1 106 ? 18.044 10.182 -9.312 1.00 83.19 106 GLU A CA 1
ATOM 863 C C . GLU A 1 106 ? 16.504 10.307 -9.325 1.00 83.19 106 GLU A C 1
ATOM 865 O O . GLU A 1 106 ? 15.861 10.881 -8.439 1.00 83.19 106 GLU A O 1
ATOM 870 N N . HIS A 1 107 ? 15.885 9.801 -10.392 1.00 86.69 107 HIS A N 1
ATOM 871 C CA . HIS A 1 107 ? 14.432 9.784 -10.530 1.00 86.69 107 HIS A CA 1
ATOM 872 C C . HIS A 1 107 ? 13.785 8.894 -9.464 1.00 86.69 107 HIS A C 1
ATOM 874 O O . HIS A 1 107 ? 14.131 7.721 -9.320 1.00 86.69 107 HIS A O 1
ATOM 880 N N . MET A 1 108 ? 12.788 9.435 -8.763 1.00 90.44 108 MET A N 1
ATOM 881 C CA . MET A 1 108 ? 11.983 8.659 -7.828 1.00 90.44 108 MET A CA 1
ATOM 882 C C . MET A 1 108 ? 10.853 7.961 -8.586 1.00 90.44 108 MET A C 1
ATOM 884 O O . MET A 1 108 ? 9.999 8.606 -9.198 1.00 90.44 108 MET A O 1
ATOM 888 N N . GLN A 1 109 ? 10.836 6.634 -8.523 1.00 94.00 109 GLN A N 1
ATOM 889 C CA . GLN A 1 109 ? 9.797 5.823 -9.143 1.00 94.00 109 GLN A CA 1
A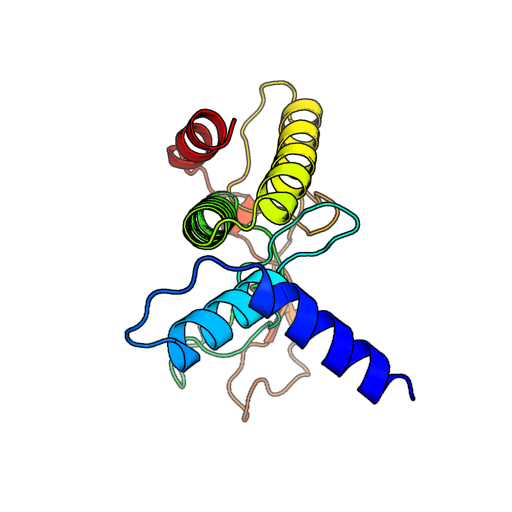TOM 890 C C . GLN A 1 109 ? 8.443 6.105 -8.475 1.00 94.00 109 GLN A C 1
ATOM 892 O O . GLN A 1 109 ? 8.374 6.433 -7.291 1.00 94.00 109 GLN A O 1
ATOM 897 N N . PRO A 1 110 ? 7.324 5.980 -9.196 1.00 94.62 110 PRO A N 1
ATOM 898 C CA . PRO A 1 110 ? 6.018 6.217 -8.593 1.00 94.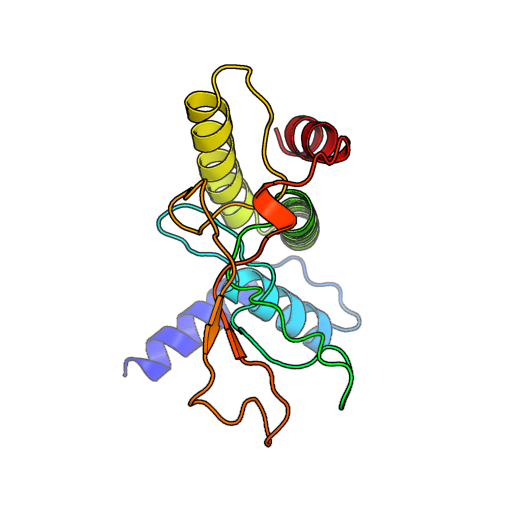62 110 PRO A CA 1
ATOM 899 C C . PRO A 1 110 ? 5.573 5.075 -7.669 1.00 94.62 110 PRO A C 1
ATOM 901 O O . PRO A 1 110 ? 4.738 5.287 -6.785 1.00 94.62 110 PRO A O 1
ATOM 904 N N . VAL A 1 111 ? 6.121 3.875 -7.875 1.00 96.25 111 VAL A N 1
ATOM 905 C CA . VAL A 1 111 ? 5.758 2.647 -7.171 1.00 96.25 111 VAL A CA 1
ATOM 906 C C . VAL A 1 111 ? 7.002 1.836 -6.824 1.00 96.25 111 VAL A C 1
ATOM 908 O O . VAL A 1 111 ? 7.892 1.685 -7.654 1.00 96.25 111 VAL A O 1
ATOM 911 N N . TYR A 1 112 ? 7.028 1.299 -5.605 1.00 97.38 112 TYR A N 1
ATOM 912 C CA . TYR A 1 112 ? 8.112 0.479 -5.060 1.00 97.38 112 TYR A CA 1
ATOM 913 C C . TYR A 1 112 ? 7.563 -0.808 -4.437 1.00 97.38 112 TYR A C 1
ATOM 915 O O . TYR A 1 112 ? 6.405 -0.865 -4.010 1.00 97.38 112 TYR A O 1
ATOM 923 N N . GLY A 1 113 ? 8.392 -1.848 -4.354 1.00 97.50 113 GLY A N 1
ATOM 924 C CA . GLY A 1 113 ? 8.056 -3.053 -3.594 1.00 97.50 113 GLY A CA 1
ATOM 925 C C . GLY A 1 113 ? 8.049 -2.819 -2.082 1.00 97.50 113 GLY A C 1
ATOM 926 O O . GLY A 1 113 ? 8.607 -1.840 -1.605 1.00 97.50 113 GLY A O 1
ATOM 927 N N . ILE A 1 114 ? 7.410 -3.696 -1.299 1.00 96.81 114 ILE A N 1
ATOM 928 C CA . ILE A 1 114 ? 7.320 -3.519 0.166 1.00 96.81 114 ILE A CA 1
ATOM 929 C C . ILE A 1 114 ? 8.693 -3.506 0.854 1.00 96.81 114 ILE A C 1
ATOM 931 O O . ILE A 1 114 ? 8.834 -2.902 1.914 1.00 96.81 114 ILE A O 1
ATOM 935 N N . GLY A 1 115 ? 9.707 -4.129 0.245 1.00 96.19 115 GLY A N 1
ATOM 936 C CA . GLY A 1 115 ? 11.105 -4.091 0.664 1.00 96.19 115 GLY A CA 1
ATOM 937 C C . GLY A 1 115 ? 11.902 -2.918 0.084 1.00 96.19 115 GLY A C 1
ATOM 938 O O . GLY A 1 115 ? 13.097 -2.830 0.366 1.00 96.19 115 GLY A O 1
ATOM 939 N N . ARG A 1 116 ? 11.250 -2.003 -0.654 1.00 95.81 116 ARG A N 1
ATOM 940 C CA . ARG A 1 116 ? 11.824 -0.942 -1.512 1.00 95.81 116 ARG A CA 1
ATOM 941 C C . ARG A 1 116 ? 12.405 -1.450 -2.835 1.00 95.81 116 ARG A C 1
ATOM 943 O O . ARG A 1 116 ? 13.243 -0.791 -3.439 1.00 95.81 116 ARG A O 1
ATOM 950 N N . GLU A 1 117 ? 11.969 -2.613 -3.319 1.00 96.31 117 GLU A N 1
ATOM 951 C CA . GLU A 1 117 ? 12.403 -3.126 -4.618 1.00 96.31 117 GLU A CA 1
ATOM 952 C C . GLU A 1 117 ? 12.108 -2.112 -5.737 1.00 96.31 117 GLU A C 1
ATOM 954 O O . GLU A 1 117 ? 10.975 -1.647 -5.877 1.00 96.31 117 GLU A O 1
ATOM 959 N N . THR A 1 118 ? 13.129 -1.807 -6.542 1.00 94.94 118 THR A N 1
ATOM 960 C CA . THR A 1 118 ? 13.093 -0.826 -7.645 1.00 94.94 118 THR A CA 1
ATOM 961 C C . THR A 1 118 ? 12.832 -1.448 -9.014 1.00 94.94 118 THR A C 1
ATOM 963 O O . THR A 1 118 ? 12.777 -0.746 -10.018 1.00 94.94 118 THR A O 1
ATOM 966 N N . HIS A 1 119 ? 12.723 -2.776 -9.078 1.00 95.38 119 HIS A N 1
ATOM 967 C CA . HIS A 1 119 ? 12.462 -3.520 -10.305 1.00 95.38 119 HIS A CA 1
ATOM 968 C C . HIS A 1 119 ? 11.224 -4.382 -10.097 1.00 95.38 119 HIS A C 1
ATOM 970 O O . HIS A 1 119 ? 11.282 -5.436 -9.464 1.00 95.38 119 HIS A O 1
ATOM 976 N N . LEU A 1 120 ? 10.098 -3.929 -10.642 1.00 96.94 120 LEU A N 1
ATOM 977 C CA . LEU A 1 120 ? 8.797 -4.584 -10.500 1.00 96.94 120 LEU A CA 1
ATOM 978 C C . LEU A 1 120 ? 8.350 -5.187 -11.835 1.00 96.94 120 LEU A C 1
ATOM 980 O O . LEU A 1 120 ? 7.210 -4.997 -12.248 1.00 96.94 120 LEU A O 1
ATOM 984 N N . ILE A 1 121 ? 9.265 -5.886 -12.516 1.00 97.06 121 ILE A N 1
ATOM 985 C CA . ILE A 1 121 ? 9.070 -6.414 -13.875 1.00 97.06 121 ILE A CA 1
ATOM 986 C C . ILE A 1 121 ? 7.742 -7.165 -13.968 1.00 97.06 121 ILE A C 1
ATOM 988 O O . ILE A 1 121 ? 7.527 -8.168 -13.279 1.00 97.06 121 ILE A O 1
ATOM 992 N N . GLU A 1 122 ? 6.860 -6.679 -14.839 1.00 97.00 122 GLU A N 1
ATOM 993 C CA . GLU A 1 122 ? 5.555 -7.285 -15.044 1.00 97.00 122 GLU A CA 1
ATOM 994 C C . GLU A 1 122 ? 5.665 -8.552 -15.899 1.00 97.00 122 GLU A C 1
ATOM 996 O O . GLU A 1 122 ? 6.312 -8.580 -16.947 1.00 97.00 122 GLU A O 1
ATOM 1001 N N . ARG A 1 123 ? 4.985 -9.617 -15.474 1.00 97.12 123 ARG A N 1
ATOM 1002 C CA . ARG A 1 123 ? 4.844 -10.856 -16.243 1.00 97.12 123 ARG A CA 1
ATOM 1003 C C . ARG A 1 123 ? 3.453 -11.447 -16.096 1.00 97.12 123 ARG A C 1
ATOM 1005 O O . ARG A 1 123 ? 2.825 -11.333 -15.043 1.00 97.12 123 ARG A O 1
ATOM 1012 N N . THR A 1 124 ? 3.006 -12.135 -17.142 1.00 97.88 124 THR A N 1
ATOM 1013 C CA . THR A 1 124 ? 1.761 -12.912 -17.114 1.00 97.88 124 THR A CA 1
ATOM 1014 C C . THR A 1 124 ? 2.033 -14.356 -16.683 1.00 97.88 124 THR A C 1
ATOM 1016 O O . THR A 1 124 ? 3.095 -14.909 -16.967 1.00 97.88 124 THR A O 1
ATOM 1019 N N . ILE A 1 125 ? 1.089 -14.958 -15.958 1.00 97.56 125 ILE A N 1
ATOM 1020 C CA . ILE A 1 125 ? 1.120 -16.357 -15.524 1.00 97.56 125 ILE A CA 1
ATOM 1021 C C . ILE A 1 125 ? 0.085 -17.154 -16.325 1.00 97.56 125 ILE A C 1
ATOM 1023 O O . ILE A 1 125 ? -1.076 -17.251 -15.932 1.00 97.56 125 ILE A O 1
ATOM 1027 N N . ASP A 1 126 ? 0.515 -17.743 -17.439 1.00 96.00 126 ASP A N 1
ATOM 1028 C CA . ASP A 1 126 ? -0.393 -18.318 -18.449 1.00 96.00 126 ASP A CA 1
ATOM 1029 C C . ASP A 1 126 ? -1.166 -19.563 -17.985 1.00 96.00 126 ASP A C 1
ATOM 1031 O O . ASP A 1 126 ? -2.220 -19.884 -18.528 1.00 96.00 126 ASP A O 1
ATOM 1035 N N . HIS A 1 127 ? -0.659 -20.281 -16.979 1.00 96.25 127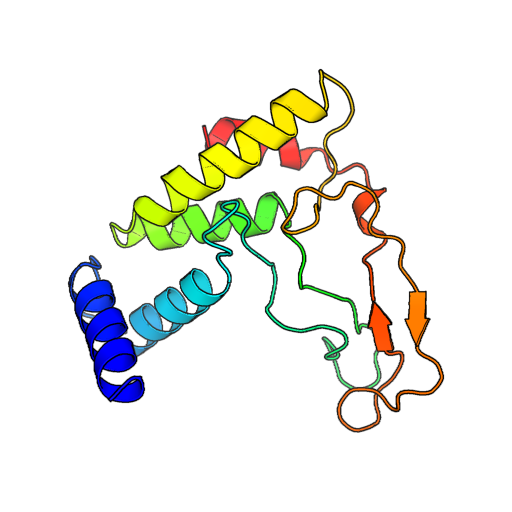 HIS A N 1
ATOM 1036 C CA . HIS A 1 127 ? -1.280 -21.516 -16.486 1.00 96.25 127 HIS A CA 1
ATOM 1037 C C . HIS A 1 127 ? -2.344 -21.283 -15.403 1.00 96.25 127 HIS A C 1
ATOM 1039 O O . HIS A 1 127 ? -3.003 -22.237 -14.985 1.00 96.25 127 HIS A O 1
ATOM 1045 N N . LEU A 1 128 ? -2.507 -20.048 -14.915 1.00 96.69 128 LEU A N 1
ATOM 1046 C CA . LEU A 1 128 ? -3.529 -19.717 -13.925 1.00 96.69 128 LEU A CA 1
ATOM 1047 C C . LEU A 1 128 ? -4.769 -19.137 -14.618 1.00 96.69 128 LEU A C 1
ATOM 1049 O O . LEU A 1 128 ? -4.645 -18.206 -15.411 1.00 96.69 128 LEU A O 1
ATOM 1053 N N . PRO A 1 129 ? -5.982 -19.612 -14.281 1.00 95.19 129 PRO A N 1
ATOM 1054 C CA . PRO A 1 129 ? -7.206 -19.196 -14.970 1.00 95.19 129 PRO A CA 1
ATOM 1055 C C . PRO A 1 129 ? -7.638 -17.753 -14.655 1.00 95.19 129 PRO A C 1
ATOM 1057 O O . PRO A 1 129 ? -8.538 -17.226 -15.302 1.00 95.19 129 PRO A O 1
ATOM 1060 N N . GLY A 1 130 ? -7.034 -17.111 -13.652 1.00 96.31 130 GLY A N 1
ATOM 1061 C CA . GLY A 1 130 ? -7.426 -15.782 -13.187 1.00 96.31 130 GLY A CA 1
ATOM 1062 C C . GLY A 1 130 ? -8.677 -15.769 -12.312 1.00 96.31 130 GLY A C 1
ATOM 1063 O O . GLY A 1 130 ? -9.338 -16.788 -12.082 1.00 96.31 130 GLY A O 1
ATOM 1064 N N . TYR A 1 131 ? -8.989 -14.591 -11.771 1.00 96.00 131 TYR A N 1
ATOM 1065 C CA . TYR A 1 131 ? -10.107 -14.411 -10.851 1.00 96.00 131 TYR A CA 1
ATOM 1066 C C . TYR A 1 131 ? -11.430 -14.752 -11.549 1.00 96.00 131 TYR A C 1
ATOM 1068 O O . TYR A 1 131 ? -11.832 -14.085 -12.499 1.00 96.00 131 TYR A O 1
ATOM 1076 N N . ARG A 1 132 ? -12.110 -15.813 -11.090 1.00 96.19 132 ARG A N 1
ATOM 1077 C CA . ARG A 1 132 ? -13.356 -16.332 -11.697 1.00 96.19 132 ARG A CA 1
ATOM 1078 C C . ARG A 1 132 ? -13.219 -16.630 -13.204 1.00 96.19 132 ARG A C 1
ATOM 1080 O O . ARG A 1 132 ? -14.180 -16.460 -13.946 1.00 96.19 132 ARG A O 1
ATOM 1087 N N . GLY A 1 133 ? -12.033 -17.054 -13.651 1.00 95.94 133 GLY A N 1
ATOM 1088 C CA . GLY A 1 133 ? -11.745 -17.321 -15.066 1.00 95.94 133 GLY A CA 1
ATOM 1089 C C . GLY A 1 133 ? -11.392 -16.077 -15.893 1.00 95.94 133 GLY A C 1
ATOM 1090 O O . GLY A 1 133 ? -11.239 -16.177 -17.107 1.00 95.94 133 GLY A O 1
ATOM 1091 N N . MET A 1 134 ? -11.284 -14.900 -15.266 1.00 96.31 134 MET A N 1
ATOM 1092 C CA . MET A 1 134 ? -10.875 -13.666 -15.936 1.00 96.31 134 MET A CA 1
ATOM 1093 C C . MET A 1 134 ? -9.360 -13.491 -15.831 1.00 96.31 134 MET A C 1
ATOM 1095 O O . MET A 1 134 ? -8.847 -12.992 -14.829 1.00 96.31 134 MET A O 1
ATOM 1099 N N . GLY A 1 135 ? -8.652 -13.905 -16.879 1.00 94.62 135 GLY A N 1
ATOM 1100 C CA . GLY A 1 135 ? -7.241 -13.587 -17.090 1.00 94.62 135 GLY A CA 1
ATOM 1101 C C . GLY A 1 135 ? -7.025 -12.202 -17.728 1.00 94.62 135 GLY A C 1
ATOM 1102 O O . GLY A 1 135 ? -7.995 -11.518 -18.071 1.00 94.62 135 GLY A O 1
ATOM 1103 N N . PRO A 1 136 ? -5.761 -11.779 -17.903 1.00 96.38 136 PRO A N 1
ATOM 1104 C CA . PRO A 1 136 ? -4.541 -12.486 -17.497 1.00 96.38 136 PRO A CA 1
ATOM 1105 C C . PRO A 1 136 ? -4.286 -12.405 -15.984 1.00 96.38 136 PRO A C 1
ATOM 1107 O O . PRO A 1 136 ? -4.783 -11.501 -15.314 1.00 96.38 136 PRO A O 1
ATOM 1110 N N . VAL A 1 137 ? -3.495 -13.339 -15.448 1.00 97.88 137 VAL A N 1
ATOM 1111 C CA . VAL A 1 137 ? -2.887 -13.196 -14.115 1.00 97.88 137 VAL A CA 1
ATOM 1112 C C . VAL A 1 137 ? -1.549 -12.498 -14.280 1.00 97.88 137 VAL A C 1
ATOM 1114 O O . VAL A 1 137 ? -0.684 -13.021 -14.975 1.00 97.88 137 VAL A O 1
ATOM 1117 N N . ARG A 1 138 ? -1.375 -11.337 -13.653 1.00 97.38 138 ARG A N 1
ATOM 1118 C CA . ARG A 1 138 ? -0.150 -10.536 -13.681 1.00 97.38 138 ARG A CA 1
ATOM 1119 C C . ARG A 1 138 ? 0.561 -10.585 -12.331 1.00 97.38 138 ARG A C 1
ATOM 1121 O O . ARG A 1 138 ? -0.064 -10.644 -11.277 1.00 97.38 138 ARG A O 1
ATOM 1128 N N . VAL A 1 139 ? 1.884 -10.556 -12.365 1.00 97.38 139 VAL A N 1
ATOM 1129 C CA . VAL A 1 139 ? 2.744 -10.340 -11.195 1.00 97.38 139 VAL A CA 1
ATOM 1130 C C . VAL A 1 139 ? 3.786 -9.311 -11.602 1.00 97.38 139 VAL A C 1
ATOM 1132 O O . VAL A 1 139 ? 4.279 -9.384 -12.726 1.00 97.38 139 VAL A O 1
ATOM 1135 N N . GLY A 1 140 ? 4.120 -8.377 -10.718 1.00 97.62 140 GLY A N 1
ATOM 1136 C CA . GLY A 1 140 ? 4.853 -7.175 -11.115 1.00 97.62 140 GLY A CA 1
ATOM 1137 C C . GLY A 1 140 ? 3.910 -6.063 -11.562 1.00 97.62 140 GLY A C 1
ATOM 1138 O O . GLY A 1 140 ? 2.701 -6.258 -11.704 1.00 97.62 140 GLY A O 1
ATOM 1139 N N . ASN A 1 141 ? 4.465 -4.875 -11.743 1.00 97.19 141 ASN A N 1
ATOM 1140 C CA . ASN A 1 141 ? 3.725 -3.706 -12.174 1.00 97.19 141 ASN A CA 1
ATOM 1141 C C . ASN A 1 141 ? 4.660 -2.779 -12.945 1.00 97.19 141 ASN A C 1
ATOM 1143 O O . ASN A 1 141 ? 5.509 -2.121 -12.347 1.00 97.19 141 ASN A O 1
ATOM 1147 N N . GLN A 1 142 ? 4.479 -2.704 -14.266 1.00 96.06 142 GLN A N 1
ATOM 1148 C CA . GLN A 1 142 ? 5.372 -1.965 -15.165 1.00 96.06 142 GLN A CA 1
ATOM 1149 C C . GLN A 1 142 ? 5.399 -0.449 -14.894 1.00 96.06 142 GLN A C 1
ATOM 1151 O O . GLN A 1 142 ? 6.277 0.258 -15.382 1.00 96.06 142 GLN A O 1
ATOM 1156 N N . ALA A 1 143 ? 4.478 0.067 -14.074 1.00 94.56 143 ALA A N 1
ATOM 1157 C CA . ALA A 1 143 ? 4.444 1.479 -13.733 1.00 94.56 143 ALA A CA 1
ATOM 1158 C C . ALA A 1 143 ? 5.684 1.978 -12.974 1.00 94.56 143 ALA A C 1
ATOM 1160 O O . ALA A 1 143 ? 5.872 3.190 -12.903 1.00 94.56 143 ALA A O 1
ATOM 1161 N N . TYR A 1 144 ? 6.540 1.090 -12.450 1.00 93.62 144 TYR A N 1
ATOM 1162 C CA . TYR A 1 144 ? 7.814 1.481 -11.828 1.00 93.62 144 TYR A CA 1
ATOM 1163 C C . TYR A 1 144 ? 8.744 2.243 -12.795 1.00 93.62 144 TYR A C 1
ATOM 1165 O O . TYR A 1 144 ? 9.566 3.042 -12.356 1.00 93.62 144 TYR A O 1
ATOM 1173 N N . GLU A 1 145 ? 8.566 2.069 -14.110 1.00 93.38 145 GLU A N 1
ATOM 1174 C CA . GLU A 1 145 ? 9.321 2.767 -15.165 1.00 93.38 145 GLU A CA 1
ATOM 1175 C C . GLU A 1 145 ? 8.724 4.132 -15.539 1.00 93.38 145 GLU A C 1
ATOM 1177 O O . GLU A 1 145 ? 9.314 4.892 -16.310 1.00 93.38 145 GLU A O 1
ATOM 1182 N N . HIS A 1 146 ? 7.531 4.461 -15.038 1.00 92.38 146 HIS A N 1
ATOM 1183 C CA . HIS A 1 146 ? 6.856 5.698 -15.407 1.00 92.38 146 HIS A CA 1
ATOM 1184 C C . HIS A 1 146 ? 7.491 6.917 -14.724 1.00 92.38 146 HIS A C 1
ATOM 1186 O O . HIS A 1 146 ? 7.845 6.900 -13.545 1.00 92.38 146 HIS A O 1
ATOM 1192 N N . PHE A 1 147 ? 7.533 8.036 -15.446 1.00 88.50 147 PHE A N 1
ATOM 1193 C CA . PHE A 1 147 ? 7.895 9.337 -14.890 1.00 88.50 147 PHE A CA 1
ATOM 1194 C C . PHE A 1 147 ? 6.629 10.071 -14.451 1.00 88.50 147 PHE A C 1
ATOM 1196 O O . PHE A 1 147 ? 5.856 10.548 -15.282 1.00 88.50 147 PHE A O 1
ATOM 1203 N N . GLN A 1 148 ? 6.401 10.149 -13.139 1.00 84.62 148 GLN A N 1
ATOM 1204 C CA . GLN A 1 148 ? 5.286 10.898 -12.561 1.00 84.62 148 GLN A CA 1
ATOM 1205 C C . GLN A 1 148 ? 5.811 12.008 -11.655 1.00 84.62 148 GLN A C 1
ATOM 1207 O O . GLN A 1 148 ? 6.448 11.752 -10.638 1.00 84.62 148 GLN A O 1
ATOM 1212 N N . HIS A 1 149 ? 5.559 13.259 -12.036 1.00 82.88 149 HIS A N 1
ATOM 1213 C CA . HIS A 1 149 ? 6.146 14.422 -11.363 1.00 82.88 149 HIS A CA 1
ATOM 1214 C C . HIS A 1 149 ? 5.449 14.804 -10.052 1.00 82.88 149 HIS A C 1
ATOM 1216 O O . HIS A 1 149 ? 6.002 15.568 -9.266 1.00 82.88 149 HIS A O 1
ATOM 1222 N N . ASP A 1 150 ? 4.254 14.280 -9.784 1.00 79.81 150 ASP A N 1
ATOM 1223 C CA . ASP A 1 150 ? 3.533 14.559 -8.541 1.00 79.81 150 ASP A CA 1
ATOM 1224 C C . ASP A 1 150 ? 4.110 13.797 -7.333 1.00 79.81 150 ASP A C 1
ATOM 1226 O O . ASP A 1 150 ? 3.861 14.177 -6.190 1.00 79.81 150 ASP A O 1
ATOM 1230 N N . VAL A 1 151 ? 4.945 12.780 -7.579 1.00 76.50 151 VAL A N 1
ATOM 1231 C CA . VAL A 1 151 ? 5.659 12.011 -6.549 1.00 76.50 151 VAL A CA 1
ATOM 1232 C C . VAL A 1 151 ? 6.440 12.933 -5.609 1.00 76.50 151 VAL A C 1
ATOM 1234 O O . VAL A 1 151 ? 6.330 12.802 -4.392 1.00 76.50 151 VAL A O 1
ATOM 1237 N N . TYR A 1 152 ? 7.138 13.933 -6.150 1.00 75.56 152 TYR A N 1
ATOM 1238 C CA . TYR A 1 152 ? 7.890 14.907 -5.353 1.00 75.56 152 TYR A CA 1
ATOM 1239 C C . TYR A 1 152 ? 6.991 15.748 -4.437 1.00 75.56 152 TYR A C 1
ATOM 1241 O O . TYR A 1 152 ? 7.374 16.062 -3.312 1.00 75.56 152 TYR A O 1
ATOM 1249 N N . GLY A 1 153 ? 5.776 16.078 -4.885 1.00 71.56 153 GLY A N 1
ATOM 1250 C CA . GLY A 1 153 ? 4.794 16.783 -4.063 1.00 71.56 153 GLY A CA 1
ATOM 1251 C C . GLY A 1 153 ? 4.357 15.950 -2.859 1.00 71.56 153 GLY A C 1
ATOM 1252 O O . GLY A 1 153 ? 4.283 16.470 -1.751 1.00 71.56 153 GLY A O 1
ATOM 1253 N N . ASN A 1 154 ? 4.154 14.645 -3.053 1.00 70.38 154 ASN A N 1
ATOM 1254 C CA . ASN A 1 154 ? 3.796 13.726 -1.969 1.00 70.38 154 ASN A CA 1
ATOM 1255 C C . ASN A 1 154 ? 4.937 13.554 -0.953 1.00 70.38 154 ASN A C 1
ATOM 1257 O O . ASN A 1 154 ? 4.673 13.364 0.231 1.00 70.38 154 ASN A O 1
ATOM 1261 N N . VAL A 1 155 ? 6.194 13.667 -1.396 1.00 68.69 155 VAL A N 1
ATOM 1262 C CA . VAL A 1 155 ? 7.366 13.655 -0.507 1.00 68.69 155 VAL A CA 1
ATOM 1263 C C . VAL A 1 155 ? 7.412 14.913 0.352 1.00 68.69 155 VAL A C 1
ATOM 1265 O O . VAL A 1 155 ? 7.509 14.816 1.570 1.00 68.69 155 VAL A O 1
ATOM 1268 N N . VAL A 1 156 ? 7.305 16.090 -0.268 1.00 68.75 156 VAL A N 1
ATOM 1269 C CA . VAL A 1 156 ? 7.398 17.378 0.440 1.00 68.75 156 VAL A CA 1
ATOM 1270 C C . VAL A 1 156 ? 6.209 17.612 1.370 1.00 68.75 156 VAL A C 1
ATOM 1272 O O . VAL A 1 156 ? 6.377 18.211 2.421 1.00 68.75 156 VAL A O 1
ATOM 1275 N N . LEU A 1 157 ? 5.009 17.162 0.994 1.00 62.59 157 LEU A N 1
ATOM 1276 C CA . LEU A 1 157 ? 3.813 17.284 1.835 1.00 62.59 157 LEU A CA 1
ATOM 1277 C C . LEU A 1 157 ? 3.729 16.206 2.922 1.00 62.59 157 LEU A C 1
ATOM 1279 O O . LEU A 1 157 ? 2.943 16.353 3.857 1.00 62.59 157 LEU A O 1
ATOM 1283 N N . GLY A 1 158 ? 4.456 15.101 2.751 1.00 57.41 158 GLY A N 1
ATOM 1284 C CA . GLY A 1 158 ? 4.522 14.016 3.723 1.00 57.41 158 GLY A CA 1
ATOM 1285 C C . GLY A 1 158 ? 5.543 14.263 4.834 1.00 57.41 158 GLY A C 1
ATOM 1286 O O . GLY A 1 158 ? 5.278 13.841 5.958 1.00 57.41 158 GLY A O 1
ATOM 1287 N N . ALA A 1 159 ? 6.670 14.912 4.509 1.00 52.94 159 ALA A N 1
ATOM 1288 C CA . ALA A 1 159 ? 7.771 15.275 5.414 1.00 52.94 159 ALA A CA 1
ATOM 1289 C C . ALA A 1 159 ? 7.460 16.504 6.284 1.00 52.94 159 ALA A C 1
ATOM 1291 O O . ALA A 1 159 ? 7.928 16.508 7.446 1.00 52.94 159 ALA A O 1
#

InterPro domains:
  IPR008928 Six-hairpin glycosidase superfamily [SSF48208] (9-157)
  IPR011613 GH15-like domain [PF00723] (25-156)
  IPR012341 Six-hairpin glycosidase-like superfamily [G3DSA:1.50.10.10] (23-159)